Protein AF-A0A842S8F9-F1 (afdb_monomer_lite)

Foldseek 3Di:
DVLVVVVVVVVVVVVVLVVVVVVLVVVVVVLVVVLVVLVVQLVVCVVVVHDSCVRRVVNVVDDCVVSVVVVVVSVVVVVVVCVVQPVVVLVVVLVVLVPPPVDDPVRSVVVNVVSVSVRD

Structure (mmCIF, N/CA/C/O backbone):
data_AF-A0A842S8F9-F1
#
_entry.id   AF-A0A842S8F9-F1
#
loop_
_atom_site.group_PDB
_atom_site.id
_atom_site.type_symbol
_atom_site.label_atom_id
_atom_site.label_alt_id
_atom_site.label_comp_id
_atom_site.label_asym_id
_atom_site.label_entity_id
_atom_site.label_seq_id
_atom_site.pdbx_PDB_ins_code
_atom_site.Cartn_x
_atom_site.Cartn_y
_atom_site.Cartn_z
_atom_site.occupancy
_atom_site.B_iso_or_equiv
_atom_site.auth_seq_id
_atom_site.auth_comp_id
_atom_site.auth_asym_id
_atom_site.auth_atom_id
_atom_site.pdbx_PDB_model_num
ATOM 1 N N . MET A 1 1 ? -16.866 -5.329 33.376 1.00 46.94 1 MET A N 1
ATOM 2 C CA . MET A 1 1 ? -15.466 -5.819 33.491 1.00 46.94 1 MET A CA 1
ATOM 3 C C . MET A 1 1 ? -15.034 -6.689 32.313 1.00 46.94 1 MET A C 1
ATOM 5 O O . MET A 1 1 ? -13.904 -6.530 31.883 1.00 46.94 1 MET A O 1
ATOM 9 N N . LYS A 1 2 ? -15.888 -7.569 31.765 1.00 42.38 2 LYS A N 1
ATOM 10 C CA . LYS A 1 2 ? -15.557 -8.351 30.555 1.00 42.38 2 LYS A CA 1
ATOM 11 C C . LYS A 1 2 ? -15.485 -7.497 29.273 1.00 42.38 2 LYS A C 1
ATOM 13 O O . LYS A 1 2 ? -14.610 -7.730 28.456 1.00 42.38 2 LYS A O 1
ATOM 18 N N . THR A 1 3 ? -16.322 -6.466 29.163 1.00 47.38 3 THR A N 1
ATOM 19 C CA . THR A 1 3 ? -16.370 -5.515 28.032 1.00 47.38 3 THR A CA 1
ATOM 20 C C . THR A 1 3 ? -15.094 -4.683 27.875 1.00 47.38 3 THR A C 1
ATOM 22 O O . THR A 1 3 ? -14.560 -4.566 26.780 1.00 47.38 3 THR A O 1
ATOM 25 N N . ALA A 1 4 ? -14.508 -4.214 28.982 1.00 53.06 4 ALA A N 1
ATOM 26 C CA . ALA A 1 4 ? -13.237 -3.482 28.948 1.00 53.06 4 ALA A CA 1
ATOM 27 C C . ALA A 1 4 ? -12.071 -4.310 28.367 1.00 53.06 4 ALA A C 1
ATOM 29 O O . ALA A 1 4 ? -11.167 -3.740 27.760 1.00 53.06 4 ALA A O 1
ATOM 30 N N . LEU A 1 5 ? -12.099 -5.639 28.538 1.00 53.28 5 LEU A N 1
ATOM 31 C CA . LEU A 1 5 ? -11.085 -6.566 28.018 1.00 53.28 5 LEU A CA 1
ATOM 32 C C . LEU A 1 5 ? -11.239 -6.830 26.514 1.00 53.28 5 LEU A C 1
ATOM 34 O O . LEU A 1 5 ? -10.240 -6.982 25.820 1.00 53.28 5 LEU A O 1
ATOM 38 N N . ILE A 1 6 ? -12.475 -6.868 26.011 1.00 55.53 6 ILE A N 1
ATOM 39 C CA . ILE A 1 6 ? -12.757 -7.083 24.585 1.00 55.53 6 ILE A CA 1
ATOM 40 C C . ILE A 1 6 ? -12.394 -5.823 23.792 1.00 55.53 6 ILE A C 1
ATOM 42 O O . ILE A 1 6 ? -11.673 -5.914 22.801 1.00 55.53 6 ILE A O 1
ATOM 46 N N . PHE A 1 7 ? -12.761 -4.643 24.302 1.00 55.84 7 PHE A N 1
ATOM 47 C CA . PHE A 1 7 ? -12.430 -3.362 23.675 1.00 55.84 7 PHE A CA 1
ATOM 48 C C . PHE A 1 7 ? -10.917 -3.099 23.612 1.00 55.84 7 PHE A C 1
ATOM 50 O O . PHE A 1 7 ? -10.397 -2.594 22.620 1.00 55.84 7 PHE A O 1
ATOM 57 N N . THR A 1 8 ? -10.168 -3.469 24.657 1.00 61.47 8 THR A N 1
ATOM 58 C CA . THR A 1 8 ? -8.700 -3.363 24.605 1.00 61.47 8 THR A CA 1
ATOM 59 C C . THR A 1 8 ? -8.089 -4.367 23.630 1.00 61.47 8 THR A C 1
ATOM 61 O O . THR A 1 8 ? -7.134 -4.020 22.940 1.00 61.47 8 THR A O 1
ATOM 64 N N . ALA A 1 9 ? -8.641 -5.578 23.514 1.00 59.94 9 ALA A N 1
ATOM 65 C CA . ALA A 1 9 ? -8.155 -6.576 22.564 1.00 59.94 9 ALA A CA 1
ATOM 66 C C . ALA A 1 9 ? -8.403 -6.172 21.098 1.00 59.94 9 ALA A C 1
ATOM 68 O O . ALA A 1 9 ? -7.496 -6.306 20.274 1.00 59.94 9 ALA A O 1
ATOM 69 N N . SER A 1 10 ? -9.581 -5.630 20.774 1.00 64.31 10 SER A N 1
ATOM 70 C CA . SER A 1 10 ? -9.893 -5.136 19.426 1.00 64.31 10 SER A CA 1
ATOM 71 C C . SER A 1 10 ? -9.062 -3.900 19.067 1.00 64.31 10 SER A C 1
ATOM 73 O O . SER A 1 10 ? -8.505 -3.833 17.971 1.00 64.31 10 SER A O 1
ATOM 75 N N . ALA A 1 11 ? -8.869 -2.972 20.011 1.00 66.81 11 ALA A N 1
ATOM 76 C CA . ALA A 1 11 ? -8.009 -1.806 19.818 1.00 66.81 11 ALA A CA 1
ATOM 77 C C . ALA A 1 11 ? -6.547 -2.192 19.536 1.00 66.81 11 ALA A C 1
ATOM 79 O O . ALA A 1 11 ? -5.928 -1.612 18.646 1.00 66.81 11 ALA A O 1
ATOM 80 N N . ILE A 1 12 ? -6.002 -3.192 20.244 1.00 70.81 12 ILE A N 1
ATOM 81 C CA . ILE A 1 12 ? -4.642 -3.702 19.996 1.00 70.81 12 ILE A CA 1
ATOM 82 C C . ILE A 1 12 ? -4.541 -4.315 18.597 1.00 70.81 12 ILE A C 1
ATOM 84 O O . ILE A 1 12 ? -3.568 -4.056 17.893 1.00 70.81 12 ILE A O 1
ATOM 88 N N . PHE A 1 13 ? -5.549 -5.075 18.169 1.00 67.12 13 PHE A N 1
ATOM 89 C CA . PHE A 1 13 ? -5.580 -5.658 16.829 1.00 67.12 13 PHE A CA 1
ATOM 90 C C .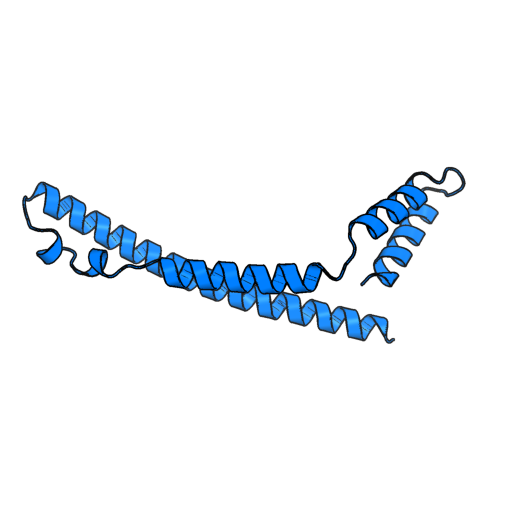 PHE A 1 13 ? -5.559 -4.586 15.733 1.00 67.12 13 PHE A C 1
ATOM 92 O O . PHE A 1 13 ? -4.742 -4.663 14.818 1.00 67.12 13 PHE A O 1
ATOM 99 N N . ILE A 1 14 ? -6.391 -3.549 15.860 1.00 72.12 14 ILE A N 1
ATOM 100 C CA . ILE A 1 14 ? -6.417 -2.423 14.914 1.00 72.12 14 ILE A CA 1
ATOM 101 C C . ILE A 1 14 ? -5.051 -1.720 14.871 1.00 72.12 14 ILE A C 1
ATOM 103 O O . ILE A 1 14 ? -4.572 -1.377 13.793 1.00 72.12 14 ILE A O 1
ATOM 107 N N . LEU A 1 15 ? -4.399 -1.537 16.023 1.00 71.88 15 LEU A N 1
ATOM 108 C CA . LEU A 1 15 ? -3.095 -0.872 16.123 1.00 71.88 15 LEU A CA 1
ATOM 109 C C . LEU A 1 15 ? -1.955 -1.673 15.479 1.00 71.88 15 LEU A C 1
ATOM 111 O O . LEU A 1 15 ? -1.089 -1.100 14.824 1.00 71.88 15 LEU A O 1
ATOM 115 N N . VAL A 1 16 ? -1.951 -2.997 15.641 1.00 74.81 16 VAL A N 1
ATOM 116 C CA . VAL A 1 16 ? -0.956 -3.866 14.991 1.00 74.81 16 VAL A CA 1
ATOM 117 C C . VAL A 1 16 ? -1.137 -3.838 13.472 1.00 74.81 16 VAL A C 1
ATOM 119 O O . VAL A 1 16 ? -0.159 -3.706 12.741 1.00 74.81 16 VAL A O 1
ATOM 122 N N . PHE A 1 17 ? -2.379 -3.855 12.986 1.00 67.38 17 PHE A N 1
ATOM 123 C CA . PHE A 1 17 ? -2.645 -3.792 11.550 1.00 67.38 17 PHE A CA 1
ATOM 124 C C . PHE A 1 17 ? -2.323 -2.434 10.925 1.00 67.38 17 PHE A C 1
ATOM 126 O O . PHE A 1 17 ? -1.804 -2.389 9.811 1.00 67.38 17 PHE A O 1
ATOM 133 N N . THR A 1 18 ? -2.588 -1.318 11.614 1.00 73.38 18 THR A N 1
ATOM 134 C CA . THR A 1 18 ? -2.198 0.004 11.097 1.00 73.38 18 THR A CA 1
ATOM 135 C C . THR A 1 18 ? -0.683 0.149 11.001 1.00 73.38 18 THR A C 1
ATOM 137 O O . THR A 1 18 ? -0.208 0.768 10.053 1.00 73.38 18 THR A O 1
ATOM 140 N N . LEU A 1 19 ? 0.077 -0.468 11.913 1.00 74.75 19 LEU A N 1
ATOM 141 C CA . LEU A 1 19 ? 1.537 -0.541 11.822 1.00 74.75 19 LEU A CA 1
ATOM 142 C C . LEU A 1 19 ? 2.004 -1.364 10.611 1.00 74.75 19 LEU A C 1
ATOM 144 O O . LEU A 1 19 ? 2.900 -0.920 9.897 1.00 74.75 19 LEU A O 1
ATOM 148 N N . GLU A 1 20 ? 1.389 -2.517 10.336 1.00 72.69 20 GLU A N 1
ATOM 149 C CA . GLU A 1 20 ? 1.737 -3.333 9.161 1.00 72.69 20 GLU A CA 1
ATOM 150 C C . GLU A 1 20 ? 1.416 -2.619 7.840 1.00 72.69 20 GLU A C 1
ATOM 152 O O . GLU A 1 20 ? 2.256 -2.563 6.942 1.00 72.69 20 GLU A O 1
ATOM 157 N N . LEU A 1 21 ? 0.235 -2.002 7.738 1.00 72.75 21 LEU A N 1
ATOM 158 C CA . LEU A 1 21 ? -0.158 -1.199 6.576 1.00 72.75 21 LEU A CA 1
ATOM 159 C C . LEU A 1 21 ? 0.758 0.013 6.384 1.00 72.75 21 LEU A C 1
ATOM 161 O O . LEU A 1 21 ? 1.137 0.314 5.254 1.00 72.75 21 LEU A O 1
ATOM 165 N N . ALA A 1 22 ? 1.145 0.687 7.471 1.00 73.19 22 ALA A N 1
ATOM 166 C CA . ALA A 1 22 ? 2.088 1.798 7.415 1.00 73.19 22 ALA A CA 1
ATOM 167 C C . ALA A 1 22 ? 3.461 1.345 6.899 1.00 73.19 22 ALA A C 1
ATOM 169 O O . ALA A 1 22 ? 4.033 2.009 6.039 1.00 73.19 22 ALA A O 1
ATOM 170 N N . HIS A 1 23 ? 3.955 0.191 7.352 1.00 76.62 23 HIS A N 1
ATOM 171 C CA . HIS A 1 23 ? 5.232 -0.357 6.899 1.00 76.62 23 HIS A CA 1
ATOM 172 C C . HIS A 1 23 ? 5.204 -0.750 5.410 1.00 76.62 23 HIS A C 1
ATOM 174 O O . HIS A 1 23 ? 6.149 -0.471 4.671 1.00 76.62 23 HIS A O 1
ATOM 180 N N . ILE A 1 24 ? 4.112 -1.362 4.936 1.00 74.25 24 ILE A N 1
ATOM 181 C CA . ILE A 1 24 ? 3.926 -1.683 3.509 1.00 74.25 24 ILE A CA 1
ATOM 182 C C . ILE A 1 24 ? 3.841 -0.399 2.674 1.00 74.25 24 ILE A C 1
ATOM 184 O O . ILE A 1 24 ? 4.460 -0.305 1.611 1.00 74.25 24 ILE A O 1
ATOM 188 N N . ALA A 1 25 ? 3.109 0.608 3.158 1.00 73.75 25 ALA A N 1
ATOM 189 C CA . ALA A 1 25 ? 2.976 1.895 2.487 1.00 73.75 25 ALA A CA 1
ATOM 190 C C . ALA A 1 25 ? 4.317 2.637 2.396 1.00 73.75 25 ALA A C 1
ATOM 192 O O . ALA A 1 25 ? 4.640 3.166 1.336 1.00 73.75 25 ALA A O 1
ATOM 193 N N . GLU A 1 26 ? 5.120 2.638 3.462 1.00 77.44 26 GLU A N 1
ATOM 194 C CA . GLU A 1 26 ? 6.453 3.247 3.475 1.00 77.44 26 GLU A CA 1
ATOM 195 C C . GLU A 1 26 ? 7.405 2.542 2.499 1.00 77.44 26 GLU A C 1
ATOM 197 O O . GLU A 1 26 ? 8.064 3.199 1.690 1.00 77.44 26 GLU A O 1
ATOM 202 N N . GLY A 1 27 ? 7.418 1.204 2.496 1.00 77.00 27 GLY A N 1
ATOM 203 C CA . GLY A 1 27 ? 8.200 0.418 1.539 1.00 77.00 27 GLY A CA 1
ATOM 204 C C . GLY A 1 27 ? 7.795 0.691 0.087 1.00 77.00 27 GLY A C 1
ATOM 205 O O . GLY A 1 27 ? 8.649 0.934 -0.765 1.00 77.00 27 GLY A O 1
ATOM 206 N N . THR A 1 28 ? 6.488 0.739 -0.184 1.00 75.25 28 THR A N 1
ATOM 207 C CA . THR A 1 28 ? 5.947 1.032 -1.522 1.00 75.25 28 THR A CA 1
ATOM 208 C C . THR A 1 28 ? 6.257 2.467 -1.954 1.00 75.25 28 THR A C 1
ATOM 210 O O . THR A 1 28 ? 6.609 2.701 -3.109 1.00 75.25 28 THR A O 1
ATOM 213 N N . ALA A 1 29 ? 6.173 3.434 -1.037 1.00 75.62 29 ALA A N 1
ATOM 214 C CA . ALA A 1 29 ? 6.483 4.833 -1.309 1.00 75.62 29 ALA A CA 1
ATOM 215 C C . ALA A 1 29 ? 7.968 5.036 -1.637 1.00 75.62 29 ALA A C 1
ATOM 217 O O . ALA A 1 29 ? 8.280 5.696 -2.627 1.00 75.62 29 ALA A O 1
ATOM 218 N N . ASN A 1 30 ? 8.881 4.429 -0.871 1.00 81.50 30 ASN A N 1
ATOM 219 C CA . ASN A 1 30 ? 10.315 4.475 -1.173 1.00 81.50 30 ASN A CA 1
ATOM 220 C C . ASN A 1 30 ? 10.617 3.844 -2.535 1.00 81.50 30 ASN A C 1
ATOM 222 O O . ASN A 1 30 ? 11.286 4.454 -3.365 1.00 81.50 30 ASN A O 1
ATOM 226 N N . LYS A 1 31 ? 10.027 2.682 -2.817 1.00 78.56 31 LYS A N 1
ATOM 227 C CA . LYS A 1 31 ? 10.159 2.004 -4.108 1.00 78.56 31 LYS A CA 1
ATOM 228 C C . LYS A 1 31 ? 9.637 2.855 -5.273 1.00 78.56 31 LYS A C 1
ATOM 230 O O . LYS A 1 31 ? 10.260 2.915 -6.328 1.00 78.56 31 LYS A O 1
ATOM 235 N N . ALA A 1 32 ? 8.524 3.564 -5.080 1.00 76.81 32 ALA A N 1
ATOM 236 C CA . ALA A 1 32 ? 7.973 4.487 -6.071 1.00 76.81 32 ALA A CA 1
ATOM 237 C C . ALA A 1 32 ? 8.853 5.732 -6.283 1.00 76.81 32 ALA A C 1
ATOM 239 O O . ALA A 1 32 ? 8.975 6.212 -7.412 1.00 76.81 32 ALA A O 1
ATOM 240 N N . LEU A 1 33 ? 9.486 6.250 -5.226 1.00 82.12 33 LEU A N 1
ATOM 241 C CA . LEU A 1 33 ? 10.436 7.362 -5.320 1.00 82.12 33 LEU A CA 1
ATOM 242 C C . LEU A 1 33 ? 11.687 6.963 -6.105 1.00 82.12 33 LEU A C 1
ATOM 244 O O . LEU A 1 33 ? 12.116 7.704 -6.991 1.00 82.12 33 LEU A O 1
ATOM 248 N N . GLU A 1 34 ? 12.242 5.787 -5.829 1.00 81.94 34 GLU A N 1
ATOM 249 C CA . GLU A 1 34 ? 13.396 5.274 -6.566 1.00 81.94 34 GLU A CA 1
ATOM 250 C C . GLU A 1 34 ? 13.045 4.963 -8.026 1.00 81.94 34 GLU A C 1
ATOM 252 O O . GLU A 1 34 ? 13.783 5.356 -8.929 1.00 81.94 34 GLU A O 1
ATOM 257 N N . PHE A 1 35 ? 11.875 4.371 -8.283 1.00 81.75 35 PHE A N 1
ATOM 258 C CA . PHE A 1 35 ? 11.361 4.167 -9.637 1.00 81.75 35 PHE A CA 1
ATOM 259 C C . PHE A 1 35 ? 11.202 5.492 -10.398 1.00 81.75 35 PHE A C 1
ATOM 261 O O . PHE A 1 35 ? 11.623 5.609 -11.547 1.00 81.75 35 PHE A O 1
ATOM 268 N N . SER A 1 36 ? 10.652 6.524 -9.752 1.00 83.06 36 SER A N 1
ATOM 269 C CA . SER A 1 36 ? 10.516 7.868 -10.329 1.00 83.06 36 SER A CA 1
ATOM 270 C C . SER A 1 36 ? 11.877 8.497 -10.656 1.00 83.06 36 SER A C 1
ATOM 272 O O . SER A 1 36 ? 12.067 9.076 -11.729 1.00 83.06 36 SER A O 1
ATOM 274 N N . SER A 1 37 ? 12.862 8.325 -9.769 1.00 82.75 37 SER A N 1
ATOM 275 C CA . SER A 1 37 ? 14.250 8.729 -10.017 1.00 82.75 37 SER A CA 1
ATOM 276 C C . SER A 1 37 ? 14.847 7.989 -11.222 1.00 82.75 37 SER A C 1
ATOM 278 O O . SER A 1 37 ? 15.432 8.611 -12.114 1.00 82.75 37 SER A O 1
ATOM 280 N N . GLY A 1 38 ? 14.616 6.675 -11.302 1.00 79.75 38 GLY A N 1
ATOM 281 C CA . GLY A 1 38 ? 14.999 5.837 -12.435 1.00 79.75 38 GLY A CA 1
ATOM 282 C C . GLY A 1 38 ? 14.388 6.324 -13.747 1.00 79.75 38 GLY A C 1
ATOM 283 O O . GLY A 1 38 ? 15.112 6.482 -14.728 1.00 79.75 38 GLY A O 1
ATOM 284 N N . ILE A 1 39 ? 13.093 6.661 -13.758 1.00 82.56 39 ILE A N 1
ATOM 285 C CA . ILE A 1 39 ? 12.405 7.208 -14.936 1.00 82.56 39 ILE A CA 1
ATOM 286 C C . ILE A 1 39 ? 13.012 8.541 -15.363 1.00 82.56 39 ILE A C 1
ATOM 288 O O . ILE A 1 39 ? 13.242 8.737 -16.551 1.00 82.56 39 ILE A O 1
ATOM 292 N N . ASN A 1 40 ? 13.305 9.453 -14.436 1.00 83.38 40 ASN A N 1
ATOM 293 C CA . ASN A 1 40 ? 13.936 10.724 -14.797 1.00 83.38 40 ASN A CA 1
ATOM 294 C C . ASN A 1 40 ? 15.298 10.514 -15.477 1.00 83.38 40 ASN A C 1
ATOM 296 O O . ASN A 1 40 ? 15.592 11.170 -16.477 1.00 83.38 40 ASN A O 1
ATOM 300 N N . SER A 1 41 ? 16.097 9.562 -14.984 1.00 80.12 41 SER A N 1
ATOM 301 C CA . SER A 1 41 ? 17.361 9.169 -15.620 1.00 80.12 41 SER A CA 1
ATOM 302 C C . SER A 1 41 ? 17.136 8.528 -16.996 1.00 80.12 41 SER A C 1
ATOM 304 O O . SER A 1 41 ? 17.770 8.903 -17.981 1.00 80.12 41 SER A O 1
ATOM 306 N N . ALA A 1 42 ? 16.167 7.615 -17.100 1.00 82.19 42 ALA A N 1
ATOM 307 C CA . ALA A 1 42 ? 15.780 6.969 -18.350 1.00 82.19 42 ALA A CA 1
ATOM 308 C C . ALA A 1 42 ? 15.310 7.973 -19.409 1.00 82.19 42 ALA A C 1
ATOM 310 O O . ALA A 1 42 ? 15.669 7.849 -20.577 1.00 82.19 42 ALA A O 1
ATOM 311 N N . VAL A 1 43 ? 14.556 8.996 -19.009 1.00 84.00 43 VAL A N 1
ATOM 312 C CA . VAL A 1 43 ? 14.105 10.068 -19.898 1.00 84.00 43 VAL A CA 1
ATOM 313 C C . VAL A 1 43 ? 15.297 10.879 -20.413 1.00 84.00 43 VAL A C 1
ATOM 315 O O . VAL A 1 43 ? 15.394 11.077 -21.623 1.00 84.00 43 VAL A O 1
ATOM 318 N N . ASP A 1 44 ? 16.239 11.287 -19.552 1.00 85.31 44 ASP A N 1
ATOM 319 C CA . ASP A 1 44 ? 17.463 11.986 -19.992 1.00 85.31 44 ASP A CA 1
ATOM 320 C C . ASP A 1 44 ? 18.289 11.128 -20.969 1.00 85.31 44 ASP A C 1
ATOM 322 O O . ASP A 1 44 ? 18.781 11.615 -21.988 1.00 85.31 44 ASP A O 1
ATOM 326 N N . CYS A 1 45 ? 18.376 9.823 -20.722 1.00 82.81 45 CYS A N 1
ATOM 327 C CA . CYS A 1 45 ? 19.081 8.889 -21.594 1.00 82.81 45 CYS A CA 1
ATOM 328 C C . CYS A 1 45 ? 18.376 8.638 -22.926 1.00 82.81 45 CYS A C 1
ATOM 330 O O . CYS A 1 45 ? 19.044 8.617 -23.963 1.00 82.81 45 CYS A O 1
ATOM 332 N N . ALA A 1 46 ? 17.046 8.559 -22.934 1.00 82.12 46 ALA A N 1
ATOM 333 C CA . ALA A 1 46 ? 16.259 8.494 -24.159 1.00 82.12 46 ALA A CA 1
ATOM 334 C C . ALA A 1 46 ? 16.475 9.748 -25.024 1.00 82.12 46 ALA A C 1
ATOM 336 O O . ALA A 1 46 ? 16.684 9.631 -26.232 1.00 82.12 46 ALA A O 1
ATOM 337 N N . PHE A 1 47 ? 16.533 10.940 -24.414 1.00 86.50 47 PHE A N 1
ATOM 338 C CA . PHE A 1 47 ? 16.867 12.182 -25.124 1.00 86.50 47 PHE A CA 1
ATOM 339 C C . PHE A 1 47 ? 18.287 12.187 -25.706 1.00 86.50 47 PHE A C 1
ATOM 341 O O . PHE A 1 47 ? 18.533 12.832 -26.725 1.00 86.50 47 PHE A O 1
ATOM 348 N N . ARG A 1 48 ? 19.218 11.453 -25.091 1.00 88.25 48 ARG A N 1
ATOM 349 C CA . ARG A 1 48 ? 20.602 11.291 -25.563 1.00 88.25 48 ARG A CA 1
ATOM 350 C C . ARG A 1 48 ? 20.792 10.113 -26.525 1.00 88.25 48 ARG A C 1
ATOM 352 O O . ARG A 1 48 ? 21.905 9.923 -27.011 1.00 88.25 48 ARG A O 1
ATOM 359 N N . GLY A 1 49 ? 19.742 9.336 -26.807 1.00 85.56 49 GLY A N 1
ATOM 360 C CA . GLY A 1 49 ? 19.814 8.134 -27.644 1.00 85.56 49 GLY A CA 1
ATOM 361 C C . GLY A 1 49 ? 20.616 6.988 -27.017 1.00 85.56 49 GLY A C 1
ATOM 362 O O . GLY A 1 49 ? 21.180 6.171 -27.741 1.00 85.56 49 GLY A O 1
ATOM 363 N N . ILE A 1 50 ? 20.712 6.956 -25.686 1.00 84.12 50 ILE A N 1
ATOM 364 C CA . ILE A 1 50 ? 21.396 5.910 -24.921 1.00 84.12 50 ILE A CA 1
ATOM 365 C C . ILE A 1 50 ? 20.370 4.843 -24.538 1.00 84.12 50 ILE A C 1
ATOM 367 O O . ILE A 1 50 ? 19.255 5.173 -24.131 1.00 84.12 50 ILE A O 1
ATOM 371 N N . ASP A 1 51 ? 20.755 3.571 -24.651 1.00 82.31 51 ASP A N 1
ATOM 372 C CA . ASP A 1 51 ? 19.902 2.448 -24.266 1.00 82.31 51 ASP A CA 1
ATOM 373 C C . ASP A 1 51 ? 19.513 2.520 -22.776 1.00 82.31 51 ASP A C 1
ATOM 375 O O . ASP A 1 51 ? 20.350 2.763 -21.895 1.00 82.31 51 ASP A O 1
ATOM 379 N N . LEU A 1 52 ? 18.229 2.295 -22.500 1.00 76.31 52 LEU A N 1
ATOM 380 C CA . LEU A 1 52 ? 17.663 2.307 -21.156 1.00 76.31 52 LEU A CA 1
ATOM 381 C C . LEU A 1 52 ? 18.247 1.199 -20.278 1.00 76.31 52 LEU A C 1
ATOM 383 O O . LEU A 1 52 ? 18.433 1.429 -19.086 1.00 76.31 52 LEU A O 1
ATOM 387 N N . GLU A 1 53 ? 18.612 0.051 -20.853 1.00 80.38 53 GLU A N 1
ATOM 388 C CA . GLU A 1 53 ? 19.267 -1.041 -20.122 1.00 80.38 53 GLU A CA 1
ATOM 389 C C . GLU A 1 53 ? 20.649 -0.632 -19.594 1.00 80.38 53 GLU A C 1
ATOM 391 O O . GLU A 1 53 ? 21.117 -1.150 -18.585 1.00 80.38 53 GLU A O 1
ATOM 396 N N . THR A 1 54 ? 21.309 0.328 -20.249 1.00 79.25 54 THR A N 1
ATOM 397 C CA . THR A 1 54 ? 22.626 0.827 -19.825 1.00 79.25 54 THR A CA 1
ATOM 398 C C . THR A 1 54 ? 22.509 1.941 -18.787 1.00 79.25 54 THR A C 1
ATOM 400 O O . THR A 1 54 ? 23.329 2.040 -17.877 1.00 79.25 54 THR A O 1
ATOM 403 N N . CYS A 1 55 ? 21.508 2.805 -18.933 1.00 76.69 55 CYS A N 1
ATOM 404 C CA . CYS A 1 55 ? 21.378 4.019 -18.131 1.00 76.69 55 CYS A CA 1
ATOM 405 C C . CYS A 1 55 ? 20.500 3.862 -16.885 1.00 76.69 55 CYS A C 1
ATOM 407 O O . CYS A 1 55 ? 20.720 4.525 -15.870 1.00 76.69 55 CYS A O 1
ATOM 409 N N . SER A 1 56 ? 19.486 3.008 -16.966 1.00 78.31 56 SER A N 1
ATOM 410 C CA . SER A 1 56 ? 18.557 2.754 -15.872 1.00 78.31 56 SER A CA 1
ATOM 411 C C . SER A 1 56 ? 18.169 1.269 -15.832 1.00 78.31 56 SER A C 1
ATOM 413 O O . SER A 1 56 ? 16.994 0.925 -15.978 1.00 78.31 56 SER A O 1
ATOM 415 N N . PRO A 1 57 ? 19.154 0.364 -15.634 1.00 79.44 57 PRO A N 1
ATOM 416 C CA . PRO A 1 57 ? 18.909 -1.082 -15.585 1.00 79.44 57 PRO A CA 1
ATOM 417 C C . PRO A 1 57 ? 17.918 -1.469 -14.482 1.00 79.44 57 PRO A C 1
ATOM 419 O O . PRO A 1 57 ? 17.223 -2.477 -14.577 1.00 79.44 57 PRO A O 1
ATOM 422 N N . GLU A 1 58 ? 17.835 -0.654 -13.433 1.00 76.44 58 GLU A N 1
ATOM 423 C CA . GLU A 1 58 ? 17.018 -0.924 -12.255 1.00 76.44 58 GLU A CA 1
ATOM 424 C C . GLU A 1 58 ? 15.515 -0.818 -12.553 1.00 76.44 58 GLU A C 1
ATOM 426 O O . GLU A 1 58 ? 14.737 -1.564 -11.963 1.00 76.44 58 GLU A O 1
ATOM 431 N N . LEU A 1 59 ? 15.101 -0.011 -13.545 1.00 73.00 59 LEU A N 1
ATOM 432 C CA . LEU A 1 59 ? 13.697 0.105 -13.979 1.00 73.00 59 LEU A CA 1
ATOM 433 C C . LEU A 1 59 ? 13.087 -1.220 -14.435 1.00 73.00 59 LEU A C 1
ATOM 435 O O . LEU A 1 59 ? 11.895 -1.440 -14.236 1.00 73.00 59 LEU A O 1
ATOM 439 N N . PHE A 1 60 ? 13.895 -2.107 -15.014 1.00 74.50 60 PHE A N 1
ATOM 440 C CA . PHE A 1 60 ? 13.433 -3.409 -15.493 1.00 74.50 60 PHE A CA 1
ATOM 441 C C . PHE A 1 60 ? 13.222 -4.421 -14.360 1.00 74.50 60 PHE A C 1
ATOM 443 O O . PHE A 1 60 ? 12.572 -5.442 -14.568 1.00 74.50 60 PHE A O 1
ATOM 450 N N . ASN A 1 61 ? 13.731 -4.126 -13.160 1.00 75.38 61 ASN A N 1
ATOM 451 C CA . ASN A 1 61 ? 13.624 -4.987 -11.984 1.00 75.38 61 ASN A CA 1
ATOM 452 C C . ASN A 1 61 ? 12.581 -4.491 -10.964 1.00 75.38 61 ASN A C 1
ATOM 454 O O . ASN A 1 61 ? 12.308 -5.188 -9.984 1.00 75.38 61 ASN A O 1
ATOM 458 N N . TYR A 1 62 ? 11.963 -3.321 -11.174 1.00 71.50 62 TYR A N 1
ATOM 459 C CA . TYR A 1 62 ? 10.882 -2.836 -10.310 1.00 71.50 62 TYR A CA 1
ATOM 460 C C . TYR A 1 62 ? 9.569 -3.578 -10.601 1.00 71.50 62 TYR A C 1
ATOM 462 O O . TYR A 1 62 ? 8.810 -3.215 -11.495 1.00 71.50 62 TYR A O 1
ATOM 470 N N . GLY A 1 63 ? 9.270 -4.606 -9.804 1.00 70.75 63 GLY A N 1
ATOM 471 C CA . GLY A 1 63 ? 7.959 -5.265 -9.783 1.00 70.75 63 GLY A CA 1
ATOM 472 C C . GLY A 1 63 ? 7.112 -4.802 -8.597 1.00 70.75 63 GLY A C 1
ATOM 473 O O . GLY A 1 63 ? 7.486 -5.065 -7.457 1.00 70.75 63 GLY A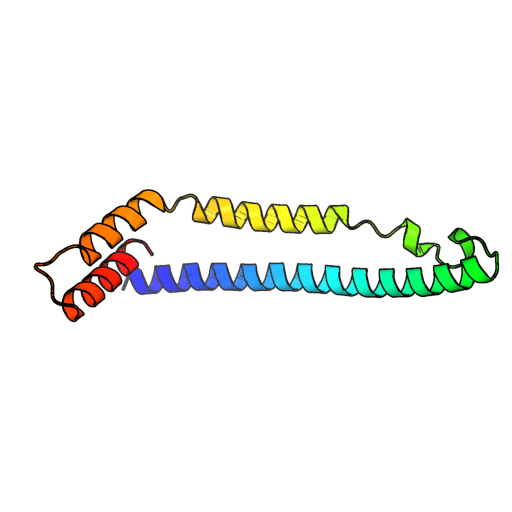 O 1
ATOM 474 N N . PHE A 1 64 ? 5.976 -4.139 -8.840 1.00 76.31 64 PHE A N 1
ATOM 475 C CA . PHE A 1 64 ? 4.999 -3.748 -7.799 1.00 76.31 64 PHE A CA 1
ATOM 476 C C . PHE A 1 64 ? 3.979 -4.853 -7.468 1.00 76.31 64 PHE A C 1
ATOM 478 O O . PHE A 1 64 ? 3.204 -4.731 -6.521 1.00 76.31 64 PHE A O 1
ATOM 485 N N . GLU A 1 65 ? 3.974 -5.934 -8.246 1.00 78.44 65 GLU A N 1
ATOM 486 C CA . GLU A 1 65 ? 3.096 -7.098 -8.081 1.00 78.44 65 GLU A CA 1
ATOM 487 C C . GLU A 1 65 ? 3.121 -7.698 -6.662 1.00 78.44 65 GLU A C 1
ATOM 489 O O . GLU A 1 65 ? 2.052 -7.776 -6.054 1.00 78.44 65 GLU A O 1
ATOM 494 N N . PRO A 1 66 ? 4.289 -8.012 -6.061 1.00 79.38 66 PRO A N 1
ATOM 495 C CA . PRO A 1 66 ? 4.325 -8.567 -4.705 1.00 79.38 66 PRO A CA 1
ATOM 496 C C . PRO A 1 66 ? 3.801 -7.592 -3.637 1.00 79.38 66 PRO A C 1
ATOM 498 O O . PRO A 1 66 ? 3.132 -8.006 -2.694 1.00 79.38 66 PRO A O 1
ATOM 501 N N . ASP A 1 67 ? 4.044 -6.286 -3.786 1.00 73.19 67 ASP A N 1
ATOM 502 C CA . ASP A 1 67 ? 3.558 -5.269 -2.838 1.00 73.19 67 ASP A CA 1
ATOM 503 C C . ASP A 1 67 ? 2.027 -5.114 -2.925 1.00 73.19 67 ASP A C 1
ATOM 505 O O . ASP A 1 67 ? 1.332 -4.903 -1.923 1.00 73.19 67 ASP A O 1
ATOM 509 N N . THR A 1 68 ? 1.489 -5.290 -4.133 1.00 75.69 68 THR A N 1
ATOM 510 C CA . THR A 1 68 ? 0.050 -5.287 -4.405 1.00 75.69 68 THR A CA 1
ATOM 511 C C . THR A 1 68 ? -0.623 -6.527 -3.811 1.00 75.69 68 THR A C 1
ATOM 513 O O . THR A 1 68 ? -1.636 -6.397 -3.123 1.00 75.69 68 THR A O 1
ATOM 516 N N . GLU A 1 69 ? -0.046 -7.719 -3.996 1.00 75.94 69 GLU A N 1
ATOM 517 C CA . GLU A 1 69 ? -0.544 -8.962 -3.389 1.00 75.94 69 GLU A CA 1
ATOM 518 C C . GLU A 1 69 ? -0.531 -8.907 -1.858 1.00 75.94 69 GLU A C 1
ATOM 520 O O . GLU A 1 69 ? -1.508 -9.307 -1.219 1.00 75.94 69 GLU A O 1
ATOM 525 N N . ASN A 1 70 ? 0.526 -8.354 -1.258 1.00 75.94 70 ASN A N 1
ATOM 526 C CA . ASN A 1 70 ? 0.623 -8.187 0.193 1.00 75.94 70 ASN A CA 1
ATOM 527 C C . ASN A 1 70 ? -0.470 -7.254 0.730 1.00 75.94 70 ASN A C 1
ATOM 529 O O . ASN A 1 70 ? -1.107 -7.554 1.741 1.00 75.94 70 ASN A O 1
ATOM 533 N N . THR A 1 71 ? -0.745 -6.159 0.017 1.00 74.38 71 THR A N 1
ATOM 534 C CA . THR A 1 71 ? -1.807 -5.212 0.380 1.00 74.38 71 THR A CA 1
ATOM 535 C C . THR A 1 71 ? -3.194 -5.851 0.266 1.00 74.38 71 THR A C 1
ATOM 537 O O . THR A 1 71 ? -4.010 -5.726 1.178 1.00 74.38 71 THR A O 1
ATOM 540 N N . ILE A 1 72 ? -3.465 -6.581 -0.823 1.00 75.12 72 ILE A N 1
ATOM 541 C CA . ILE A 1 72 ? -4.729 -7.313 -1.017 1.00 75.12 72 ILE A CA 1
ATOM 542 C C . ILE A 1 72 ? -4.906 -8.377 0.069 1.00 75.12 72 ILE A C 1
ATOM 544 O O . ILE A 1 72 ? -5.996 -8.517 0.625 1.00 75.12 72 ILE A O 1
ATOM 548 N N . THR A 1 73 ? -3.838 -9.095 0.410 1.00 78.50 73 THR A N 1
ATOM 549 C CA . THR A 1 73 ? -3.856 -10.114 1.462 1.00 78.50 73 THR A CA 1
ATOM 550 C C . THR A 1 73 ? -4.179 -9.485 2.816 1.00 78.50 73 THR A C 1
ATOM 552 O O . THR A 1 73 ? -5.116 -9.934 3.477 1.00 78.50 73 THR A O 1
ATOM 555 N N . ALA A 1 74 ? -3.503 -8.395 3.191 1.00 70.94 74 ALA A N 1
ATOM 556 C CA . ALA A 1 74 ? -3.787 -7.659 4.423 1.00 70.94 74 ALA A CA 1
ATOM 557 C C . ALA A 1 74 ? -5.245 -7.156 4.474 1.00 70.94 74 ALA A C 1
ATOM 559 O O . ALA A 1 74 ? -5.93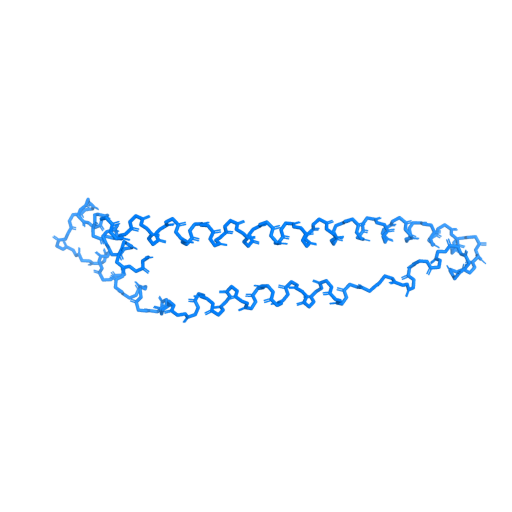8 -7.338 5.476 1.00 70.94 74 ALA A O 1
ATOM 560 N N . LEU A 1 75 ? -5.760 -6.613 3.366 1.00 71.38 75 LEU A N 1
ATOM 561 C CA . LEU A 1 75 ? -7.157 -6.176 3.254 1.00 71.38 75 LEU A CA 1
ATOM 562 C C . LEU A 1 75 ? -8.158 -7.339 3.336 1.00 71.38 75 LEU A C 1
ATOM 564 O O . LEU A 1 75 ? -9.241 -7.181 3.900 1.00 71.38 75 LEU A O 1
ATOM 568 N N . SER A 1 76 ? -7.816 -8.513 2.805 1.00 67.62 76 SER A N 1
ATOM 569 C CA . SER A 1 76 ? -8.674 -9.701 2.862 1.00 67.62 76 SER A CA 1
ATOM 570 C C . SER A 1 76 ? -8.810 -10.249 4.286 1.00 67.62 76 SER A C 1
ATOM 572 O O . SER A 1 76 ? -9.911 -10.620 4.697 1.00 67.62 76 SER A O 1
ATOM 574 N N . VAL A 1 77 ? -7.729 -10.213 5.073 1.00 70.38 77 VAL A N 1
ATOM 575 C CA . VAL A 1 77 ? -7.745 -10.582 6.495 1.00 70.38 77 VAL A CA 1
ATOM 576 C C . VAL A 1 77 ? -8.673 -9.642 7.264 1.00 70.38 77 VAL A C 1
ATOM 578 O O . VAL A 1 77 ? -9.532 -10.115 8.007 1.00 70.38 77 VAL A O 1
ATOM 581 N N . ILE A 1 78 ? -8.598 -8.334 6.998 1.00 65.38 78 ILE A N 1
ATOM 582 C CA . ILE A 1 78 ? -9.508 -7.334 7.575 1.00 65.38 78 ILE A CA 1
ATOM 583 C C . ILE A 1 78 ? -10.959 -7.643 7.186 1.00 65.38 78 ILE A C 1
ATOM 585 O O . ILE A 1 78 ? -11.805 -7.825 8.056 1.00 65.38 78 ILE A O 1
ATOM 589 N N . SER A 1 79 ? -11.248 -7.780 5.891 1.00 60.50 79 SER A N 1
ATOM 590 C CA . SER A 1 79 ? -12.590 -8.097 5.385 1.00 60.50 79 SER A CA 1
ATOM 591 C C . SER A 1 79 ? -13.180 -9.353 6.038 1.00 60.50 79 SER A C 1
ATOM 593 O O . SER A 1 79 ? -14.317 -9.338 6.506 1.00 60.50 79 SER A O 1
ATOM 595 N N . SER A 1 80 ? -12.391 -10.424 6.156 1.00 62.00 80 SER A N 1
ATOM 596 C CA . SER A 1 80 ? -12.836 -11.667 6.791 1.00 62.00 80 SER A CA 1
ATOM 597 C C . SER A 1 80 ? -13.098 -11.511 8.296 1.00 62.00 80 SER A C 1
ATOM 599 O O . SER A 1 80 ? -14.082 -12.057 8.798 1.00 62.00 80 SER A O 1
ATOM 601 N N . GLY A 1 81 ? -12.296 -10.705 9.001 1.00 59.84 81 GLY A N 1
ATOM 602 C CA . GLY A 1 81 ? -12.512 -10.366 10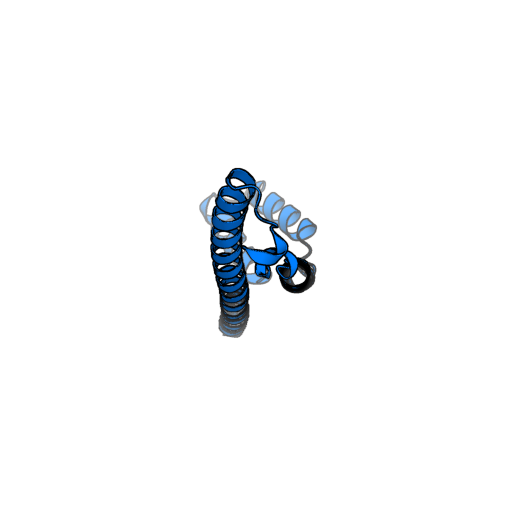.410 1.00 59.84 81 GLY A CA 1
ATOM 603 C C . GLY A 1 81 ? -13.780 -9.539 10.640 1.00 59.84 81 GLY A C 1
ATOM 604 O O . GLY A 1 81 ? -14.497 -9.778 11.607 1.00 59.84 81 GLY A O 1
ATOM 605 N N . TYR A 1 82 ? -14.107 -8.632 9.714 1.00 49.31 82 TYR A N 1
ATOM 606 C CA . TYR A 1 82 ? -15.330 -7.823 9.757 1.00 49.31 82 TYR A CA 1
ATOM 607 C C . TYR A 1 82 ? -16.578 -8.565 9.251 1.00 49.31 82 TYR A C 1
ATOM 609 O O . TYR A 1 82 ? -17.681 -8.248 9.680 1.00 49.31 82 TYR A O 1
ATOM 617 N N . SER A 1 83 ? -16.440 -9.575 8.384 1.00 47.06 83 SER A N 1
ATOM 618 C CA . SER A 1 83 ? -17.573 -10.330 7.814 1.00 47.06 83 SER A CA 1
ATOM 619 C C . SER A 1 83 ? -18.380 -11.155 8.827 1.00 47.06 83 SER A C 1
ATOM 621 O O . SER A 1 83 ? -19.479 -11.606 8.510 1.00 47.06 83 SER A O 1
ATOM 623 N N . GLN A 1 84 ? -17.868 -11.338 10.049 1.00 50.72 84 GLN A N 1
ATOM 624 C CA . GLN A 1 84 ? -18.627 -11.940 11.153 1.00 50.72 84 GLN A CA 1
ATOM 625 C C . GLN A 1 84 ? -19.617 -10.960 11.802 1.00 50.72 84 GLN A C 1
ATOM 627 O O . GLN A 1 84 ? -20.491 -11.381 12.556 1.00 50.72 84 GLN A O 1
ATOM 632 N N . ILE A 1 85 ? -19.510 -9.668 11.491 1.00 53.06 85 ILE A N 1
ATOM 633 C CA . ILE A 1 85 ? -20.451 -8.638 11.913 1.00 53.06 85 ILE A CA 1
ATOM 634 C C . ILE A 1 85 ? -21.514 -8.545 10.815 1.00 53.06 85 ILE A C 1
ATOM 636 O O . ILE A 1 85 ? -21.263 -8.001 9.737 1.00 53.06 85 ILE A O 1
ATOM 640 N N . ASN A 1 86 ? -22.698 -9.112 11.059 1.00 55.09 86 ASN A N 1
ATOM 641 C CA . ASN A 1 86 ? -23.824 -9.049 10.129 1.00 55.09 86 ASN A CA 1
ATOM 642 C C . ASN A 1 86 ? -24.370 -7.612 10.070 1.00 55.09 86 ASN A C 1
ATOM 644 O O . ASN A 1 86 ? -25.353 -7.264 10.718 1.00 55.09 86 ASN A O 1
ATOM 648 N N . SER A 1 87 ? -23.702 -6.754 9.301 1.00 54.94 87 SER A N 1
ATOM 649 C CA . SER A 1 87 ? -23.985 -5.317 9.200 1.00 54.94 87 SER A CA 1
ATOM 650 C C . SER A 1 87 ? -25.431 -5.008 8.806 1.00 54.94 87 SER A C 1
ATOM 652 O O . SER A 1 87 ? -25.958 -3.966 9.184 1.00 54.94 87 SER A O 1
ATOM 654 N N . SER A 1 88 ? -26.099 -5.930 8.105 1.00 57.91 88 SER A N 1
ATOM 655 C CA . SER A 1 88 ? -27.513 -5.802 7.744 1.00 57.91 88 SER A CA 1
ATOM 656 C C . SER A 1 88 ? -28.461 -5.849 8.948 1.00 57.91 88 SER A C 1
ATOM 658 O O . SER A 1 88 ? -29.453 -5.130 8.968 1.00 57.91 88 SER A O 1
ATOM 660 N N . GLU A 1 89 ? -28.139 -6.637 9.969 1.00 62.81 89 GLU A N 1
ATOM 661 C CA . GLU A 1 89 ? -28.958 -6.815 11.173 1.00 62.81 89 GLU A CA 1
ATOM 662 C C . GLU A 1 89 ? -28.798 -5.617 12.120 1.00 62.81 89 GLU A C 1
ATOM 664 O O . GLU A 1 89 ? -29.778 -5.073 12.624 1.00 62.81 89 GLU A O 1
ATOM 669 N N . ILE A 1 90 ? -27.569 -5.104 12.223 1.00 63.16 90 ILE A N 1
ATOM 670 C CA . ILE A 1 90 ? -27.227 -3.915 13.015 1.00 63.16 90 ILE A CA 1
ATOM 671 C C . ILE A 1 90 ? -27.920 -2.666 12.468 1.00 63.16 90 ILE A C 1
ATOM 673 O O . ILE A 1 90 ? -28.490 -1.890 13.231 1.00 63.16 90 ILE A O 1
ATOM 677 N N . ILE A 1 91 ? -27.898 -2.468 11.144 1.00 65.19 91 ILE A N 1
ATOM 678 C CA . ILE A 1 91 ? -28.544 -1.309 10.512 1.00 65.19 91 ILE A CA 1
ATOM 679 C C . ILE A 1 91 ? -30.060 -1.344 10.745 1.00 65.19 91 ILE A C 1
ATOM 681 O O . ILE A 1 91 ? -30.655 -0.301 11.005 1.00 65.19 91 ILE A O 1
ATOM 685 N N . VAL A 1 92 ? -30.680 -2.528 10.692 1.00 75.69 92 VAL A N 1
ATOM 686 C CA . VAL A 1 92 ? -32.124 -2.686 10.919 1.00 75.69 92 VAL A CA 1
ATOM 687 C C . VAL A 1 92 ? -32.503 -2.374 12.367 1.00 75.69 92 VAL A C 1
ATOM 689 O O . VAL A 1 92 ? -33.479 -1.660 12.591 1.00 75.69 92 VAL A O 1
ATOM 692 N N . GLU A 1 93 ? -31.743 -2.847 13.354 1.00 70.25 93 GLU A N 1
ATOM 693 C CA . GLU A 1 93 ? -32.050 -2.563 14.763 1.00 70.25 93 GLU A CA 1
ATOM 694 C C . GLU A 1 93 ? -31.741 -1.107 15.155 1.00 70.25 93 GLU A C 1
ATOM 696 O O . GLU A 1 93 ? -32.521 -0.487 15.880 1.00 70.25 93 GLU A O 1
ATOM 701 N N . MET A 1 94 ? -30.687 -0.495 14.602 1.00 67.75 94 MET A N 1
ATOM 702 C CA . MET A 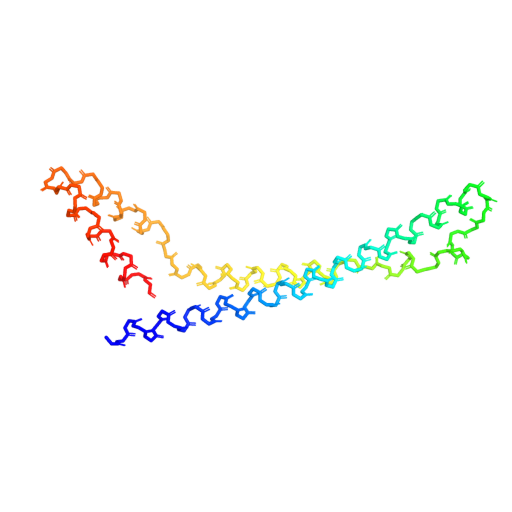1 94 ? -30.423 0.938 14.791 1.00 67.75 94 MET A CA 1
ATOM 703 C C . MET A 1 94 ? -31.531 1.817 14.189 1.00 67.75 94 MET A C 1
ATOM 705 O O . MET A 1 94 ? -31.941 2.798 14.813 1.00 67.75 94 MET A O 1
ATOM 709 N N . ASP A 1 95 ? -32.051 1.460 13.010 1.00 77.44 95 ASP A N 1
ATOM 710 C CA . ASP A 1 95 ? -33.168 2.172 12.374 1.00 77.44 95 ASP A CA 1
ATOM 711 C C . ASP A 1 95 ? -34.457 2.049 13.205 1.00 77.44 95 ASP A C 1
ATOM 713 O O . ASP A 1 95 ? -35.173 3.033 13.396 1.00 77.44 95 ASP A O 1
ATOM 717 N N . GLN A 1 96 ? -34.708 0.885 13.816 1.00 78.06 96 GLN A N 1
ATOM 718 C CA . GLN A 1 96 ? -35.829 0.698 14.746 1.00 78.06 96 GLN A CA 1
ATOM 719 C C . GLN A 1 96 ? -35.717 1.573 16.005 1.00 78.06 96 GLN A C 1
ATOM 721 O O . GLN A 1 96 ? -36.729 2.106 16.465 1.00 78.06 96 GLN A O 1
ATOM 726 N N . ILE A 1 97 ? -34.515 1.759 16.563 1.00 76.38 97 ILE A N 1
ATOM 727 C CA . ILE A 1 97 ? -34.298 2.642 17.724 1.00 76.38 97 ILE A CA 1
ATOM 728 C C . ILE A 1 97 ? -34.501 4.114 17.330 1.00 76.38 97 ILE A C 1
ATOM 730 O O . ILE A 1 97 ? -35.160 4.869 18.052 1.00 76.38 97 ILE A O 1
ATOM 734 N N . LEU A 1 98 ? -33.993 4.520 16.162 1.00 71.19 98 LEU A N 1
ATOM 735 C CA . LEU A 1 98 ? -34.107 5.890 15.656 1.00 71.19 98 LEU A CA 1
ATOM 736 C C . LEU A 1 98 ? -35.545 6.273 15.282 1.00 71.19 98 LEU A C 1
ATOM 738 O O . LEU A 1 98 ? -35.964 7.398 15.572 1.00 71.19 98 LEU A O 1
ATOM 742 N N . GLN A 1 99 ? -36.317 5.351 14.703 1.00 82.94 99 GLN A N 1
ATOM 743 C CA . GLN A 1 99 ? -37.712 5.580 14.303 1.00 82.94 99 GLN A CA 1
ATOM 744 C C . GLN A 1 99 ? -38.727 5.381 15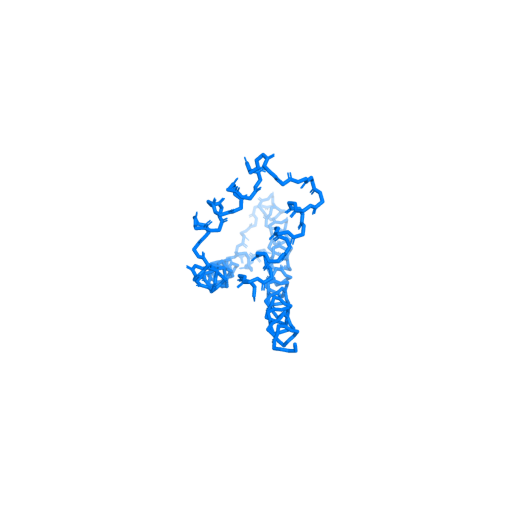.437 1.00 82.94 99 GLN A C 1
ATOM 746 O O . GLN A 1 99 ? -39.922 5.584 15.237 1.00 82.94 99 GLN A O 1
ATOM 751 N N . ASN A 1 100 ? -38.290 5.005 16.641 1.00 78.12 100 ASN A N 1
ATOM 752 C CA . ASN A 1 100 ? -39.212 4.828 17.753 1.00 78.12 100 ASN A CA 1
ATOM 753 C C . ASN A 1 100 ? -39.669 6.183 18.324 1.00 78.12 100 ASN A C 1
ATOM 755 O O . ASN A 1 100 ? -38.950 6.834 19.084 1.00 78.12 100 ASN A O 1
ATOM 759 N N . ASP A 1 101 ? -40.885 6.598 17.974 1.00 77.44 101 ASP A N 1
ATOM 760 C CA . ASP A 1 101 ? -41.495 7.862 18.408 1.00 77.44 101 ASP A CA 1
ATOM 761 C C . ASP A 1 101 ? -41.827 7.915 19.910 1.00 77.44 101 ASP A C 1
ATOM 763 O O . ASP A 1 101 ? -42.168 8.977 20.430 1.00 77.44 101 ASP A O 1
ATOM 767 N N . THR A 1 102 ? -41.718 6.794 20.634 1.00 80.50 102 THR A N 1
ATOM 768 C CA . THR A 1 102 ? -41.941 6.768 22.087 1.00 80.50 102 THR A CA 1
ATOM 769 C C . THR A 1 102 ? -40.701 7.127 22.900 1.00 80.50 102 THR A C 1
ATOM 771 O O . THR A 1 102 ? -40.814 7.257 24.115 1.00 80.50 102 THR A O 1
ATOM 774 N N . LEU A 1 103 ? -39.527 7.229 22.269 1.00 75.31 103 LEU A N 1
ATOM 775 C CA . LEU A 1 103 ? -38.265 7.559 22.933 1.00 75.31 103 LEU A CA 1
ATOM 776 C C . LEU A 1 103 ? -37.896 9.018 22.677 1.00 75.31 103 LEU A C 1
ATOM 778 O O . LEU A 1 103 ? -37.964 9.513 21.548 1.00 75.31 103 LEU A O 1
ATOM 782 N N . THR A 1 104 ? -37.459 9.700 23.728 1.00 81.88 104 THR A N 1
ATOM 783 C CA . THR A 1 104 ? -36.860 11.030 23.614 1.00 81.88 104 THR A CA 1
ATOM 784 C C . THR A 1 104 ? -35.481 10.951 22.952 1.00 81.88 104 THR A C 1
ATOM 786 O O . THR A 1 104 ? -34.873 9.886 22.860 1.00 81.88 104 THR A O 1
ATOM 789 N N . SER A 1 105 ? -34.972 12.086 22.463 1.00 74.81 105 SER A N 1
ATOM 790 C CA . SER A 1 105 ? -33.665 12.132 21.790 1.00 74.81 105 SER A CA 1
ATOM 791 C C . SER A 1 105 ? -32.520 11.621 22.675 1.00 74.81 105 SER A C 1
ATOM 793 O O . SER A 1 105 ? -31.638 10.940 22.166 1.00 74.81 105 SER A O 1
ATOM 795 N N . GLU A 1 106 ? -32.559 11.901 23.982 1.00 80.62 106 GLU A N 1
ATOM 796 C CA . GLU A 1 106 ? -31.573 11.400 24.955 1.00 80.62 106 GLU A CA 1
ATOM 797 C C . GLU A 1 106 ? -31.679 9.879 25.141 1.00 80.62 106 GLU A C 1
ATOM 799 O O . GLU A 1 106 ? -30.672 9.179 25.092 1.00 80.62 106 GLU A O 1
ATOM 804 N N . GLU A 1 107 ? -32.894 9.335 25.261 1.00 77.81 107 GLU A N 1
ATOM 805 C CA . GLU A 1 107 ? -33.096 7.885 25.417 1.00 77.81 107 GLU A CA 1
ATOM 806 C C . GLU A 1 107 ? -32.732 7.094 24.147 1.00 77.81 107 GLU A C 1
ATOM 808 O O . GLU A 1 107 ? -32.363 5.921 24.225 1.00 77.81 107 GLU A O 1
ATOM 813 N N . LYS A 1 108 ? -32.833 7.717 22.963 1.00 76.62 108 LYS A N 1
ATOM 814 C CA . LYS A 1 108 ? -32.365 7.126 21.699 1.00 76.62 108 LYS A CA 1
ATOM 815 C C . LYS A 1 108 ? -30.845 7.033 21.655 1.00 76.62 108 LYS A C 1
ATOM 817 O O . LYS A 1 108 ? -30.329 5.997 21.245 1.00 76.62 108 LYS A O 1
ATOM 822 N N . GLU A 1 109 ? -30.140 8.081 22.078 1.00 74.75 109 GLU A N 1
ATOM 823 C CA . GLU A 1 109 ? -28.675 8.070 22.156 1.00 74.75 109 GLU A CA 1
ATOM 824 C C . GLU A 1 109 ? -28.175 7.043 23.174 1.00 74.75 109 GLU A C 1
ATOM 826 O O . GLU A 1 109 ? -27.273 6.272 22.854 1.00 74.75 109 GLU A O 1
ATOM 831 N N . GLU A 1 110 ? -28.797 6.958 24.354 1.00 79.62 110 GLU A N 1
ATOM 832 C CA . GLU A 1 110 ? -28.435 5.970 25.377 1.00 79.62 110 GLU A CA 1
ATOM 833 C C . GLU A 1 110 ? -28.625 4.533 24.872 1.00 79.62 110 GLU A C 1
ATOM 835 O O . GLU A 1 110 ? -27.721 3.708 25.000 1.00 79.62 110 GLU A O 1
ATOM 840 N N . LYS A 1 111 ? -29.752 4.241 24.209 1.00 74.94 111 LYS A N 1
ATOM 841 C CA . LYS A 1 111 ? -30.003 2.913 23.631 1.00 74.94 111 LYS A CA 1
ATOM 842 C C . LYS A 1 111 ? -29.112 2.586 22.444 1.00 74.94 111 LYS A C 1
ATOM 844 O O . LYS A 1 111 ? -28.735 1.432 22.284 1.00 74.94 111 LYS A O 1
ATOM 849 N N . LEU A 1 112 ? -28.775 3.566 21.607 1.00 72.81 112 LEU A N 1
ATOM 850 C CA . LEU A 1 112 ? -27.813 3.367 20.522 1.00 72.81 112 LEU A CA 1
ATOM 851 C C . LEU A 1 112 ? -26.421 3.068 21.074 1.00 72.81 112 LEU A C 1
ATOM 853 O O . LEU A 1 112 ? -25.742 2.194 20.546 1.00 72.81 112 LEU A O 1
ATOM 857 N N . LEU A 1 113 ? -26.014 3.754 22.142 1.00 71.31 113 LEU A N 1
ATOM 858 C CA . LEU A 1 113 ? -24.752 3.489 22.826 1.00 71.31 113 LEU A CA 1
ATOM 859 C C . LEU A 1 113 ? -24.749 2.103 23.480 1.00 71.31 113 LEU A C 1
ATOM 861 O O . LEU A 1 113 ? -23.788 1.369 23.291 1.00 71.31 113 LEU A O 1
ATOM 865 N N . GLU A 1 114 ? -25.827 1.709 24.165 1.00 76.69 114 GLU A N 1
ATOM 866 C CA . GLU A 1 114 ? -25.982 0.367 24.750 1.00 76.69 114 GLU A CA 1
ATOM 867 C C . GLU A 1 114 ? -25.958 -0.733 23.678 1.00 76.69 114 GLU A C 1
ATOM 869 O O . GLU A 1 114 ? -25.332 -1.778 23.854 1.00 76.69 114 GLU A O 1
ATOM 874 N N . TYR A 1 115 ? -26.604 -0.483 22.539 1.00 64.81 115 TYR A N 1
ATOM 875 C CA . TYR A 1 115 ? -26.645 -1.413 21.420 1.00 64.81 115 TYR A CA 1
ATOM 876 C C . TYR A 1 115 ? -25.282 -1.543 20.727 1.00 64.81 115 TYR A C 1
ATOM 878 O O . TYR A 1 115 ? -24.835 -2.649 20.444 1.00 64.81 115 TYR A O 1
ATOM 886 N N . LEU A 1 116 ? -24.566 -0.434 20.530 1.00 62.97 116 LEU A N 1
ATOM 887 C CA . LEU A 1 116 ? -23.190 -0.453 20.027 1.00 62.97 116 LEU A CA 1
ATOM 888 C C . LEU A 1 116 ? -22.226 -1.160 20.999 1.00 62.97 116 LEU A C 1
ATOM 890 O O . LEU A 1 116 ? -21.309 -1.837 20.540 1.00 62.97 116 LEU A O 1
ATOM 894 N N . ASP A 1 117 ? -22.468 -1.076 22.312 1.00 62.84 117 ASP A N 1
ATOM 895 C CA . ASP A 1 117 ? -21.717 -1.804 23.350 1.00 62.84 117 ASP A CA 1
ATOM 896 C C . ASP A 1 117 ? -22.007 -3.322 23.362 1.00 62.84 117 ASP A C 1
ATOM 898 O O . ASP A 1 117 ? -21.193 -4.100 23.857 1.00 62.84 117 ASP A O 1
ATOM 902 N N . LEU A 1 118 ? -23.161 -3.760 22.839 1.00 57.88 118 LEU A N 1
ATOM 903 C CA . LEU A 1 118 ? -23.554 -5.175 22.741 1.00 57.88 118 LEU A CA 1
ATOM 904 C C . LEU A 1 118 ? -22.949 -5.894 21.527 1.00 57.88 118 LEU A C 1
ATOM 906 O O . LEU A 1 118 ? -22.839 -7.121 21.547 1.00 57.88 118 LEU A O 1
ATOM 910 N N . ILE A 1 119 ? -22.595 -5.148 20.478 1.00 57.50 119 ILE A N 1
ATOM 911 C CA . ILE A 1 119 ? -22.091 -5.701 19.212 1.00 57.50 119 ILE A CA 1
ATOM 912 C C . ILE A 1 119 ? -20.558 -5.572 19.080 1.00 57.50 119 ILE A C 1
ATOM 914 O O . ILE A 1 119 ? -19.967 -6.184 18.188 1.00 57.50 119 ILE A O 1
ATOM 918 N N . GLY A 1 120 ? -19.914 -4.788 19.953 1.00 50.47 120 GLY A N 1
ATOM 919 C CA . GLY A 1 120 ? -18.451 -4.672 20.085 1.00 50.47 120 GLY A CA 1
ATOM 920 C C . GLY A 1 120 ? -17.831 -5.675 21.055 1.00 50.47 120 GLY A C 1
ATOM 921 O O . GLY A 1 120 ? -16.625 -5.965 20.878 1.00 50.47 120 GLY A O 1
#

pLDDT: mean 71.81, std 10.08, range [42.38, 88.25]

Radius of gyration: 25.07 Å; chains: 1; bounding box: 65×24×61 Å

Secondary structure (DSSP, 8-state):
-HHHHHHHHHHHHHHHHHHHHHHHHHHHHHHHHHHHHHHHHHHHHHHTT--HHHH-GGGGG---HHHHHHHHHHHHHHHHHHTTS-HHHHHHHHHHHHT-TTS-HHHHHHHHHHHHHHH-

Sequence (120 aa):
MKTALIFTASAIFILVFTLELAHIAEGTANKALEFSSGINSAVDCAFRGIDLETCSPELFNYGFEPDTENTITALSVISSGYSQINSSEIIVEMDQILQNDTLTSEEKEEKLLEYLDLIG